Protein AF-A0A1I4BGS2-F1 (afdb_monomer)

Secondary structure (DSSP, 8-state):
---THHHHHHHHHHHHHHHHHHHHHHHHHHHHHHHHHHHTTS-TT---HHHHHHHHHHHHHHHHHHHHHHHHHHHHHHHHHHHHHHHHHHHHHHHHHHHTT---

pLDDT: mean 74.97, std 9.14, range [45.62, 84.62]

Mean predicted aligned error: 12.63 Å

Foldseek 3Di:
DPDPPVVVVLVVLVVVLVCLVVVLVVVLVVVLVVLCVVVVPDDPPDPDPVNVVVSVVSSVVSVVVSVVVSVVSVVVSVVVVVVVVVVVVVVVVVVVVVVVPDDD

Structure (mmCIF, N/CA/C/O backbone):
data_AF-A0A1I4BGS2-F1
#
_entry.id   AF-A0A1I4BGS2-F1
#
loop_
_atom_site.group_PDB
_atom_site.id
_atom_site.type_symbol
_atom_site.label_atom_id
_atom_site.label_alt_id
_atom_site.label_comp_id
_atom_site.label_asym_id
_atom_site.label_entity_id
_atom_site.label_seq_id
_atom_site.pdbx_PDB_ins_code
_atom_site.Cartn_x
_atom_site.Cartn_y
_atom_site.Cartn_z
_atom_site.occupancy
_atom_site.B_iso_or_equiv
_atom_site.auth_seq_id
_atom_site.auth_comp_id
_atom_site.auth_asym_id
_atom_site.auth_atom_id
_atom_site.pdbx_PDB_model_num
ATOM 1 N N . MET A 1 1 ? 9.453 -3.351 -36.111 1.00 45.62 1 MET A N 1
ATOM 2 C CA . MET A 1 1 ? 9.619 -2.085 -35.367 1.00 45.62 1 MET A CA 1
ATOM 3 C C . MET A 1 1 ? 9.330 -2.408 -33.911 1.00 45.62 1 MET A C 1
ATOM 5 O O . MET A 1 1 ? 8.213 -2.824 -33.654 1.00 45.62 1 MET A O 1
ATOM 9 N N . PRO A 1 2 ? 10.311 -2.389 -32.996 1.00 45.91 2 PRO A N 1
ATOM 10 C CA . PRO A 1 2 ? 10.019 -2.557 -31.576 1.00 45.91 2 PRO A CA 1
ATOM 11 C C . PRO A 1 2 ? 9.338 -1.281 -31.063 1.00 45.91 2 PRO A C 1
ATOM 13 O O . PRO A 1 2 ? 9.930 -0.202 -31.100 1.00 45.91 2 PRO A O 1
ATOM 16 N N . ASP A 1 3 ? 8.076 -1.400 -30.658 1.00 53.19 3 ASP A N 1
ATOM 17 C CA . ASP A 1 3 ? 7.262 -0.286 -30.182 1.00 53.19 3 ASP A CA 1
ATOM 18 C C . ASP A 1 3 ? 7.798 0.224 -28.837 1.00 53.19 3 ASP A C 1
ATOM 20 O O . ASP A 1 3 ? 7.823 -0.487 -27.835 1.00 53.19 3 ASP A O 1
ATOM 24 N N . GLY A 1 4 ? 8.221 1.492 -28.790 1.00 57.34 4 GLY A N 1
ATOM 25 C CA . GLY A 1 4 ? 8.721 2.172 -27.582 1.00 57.34 4 GLY A CA 1
ATOM 26 C C . GLY A 1 4 ? 7.668 2.396 -26.482 1.00 57.34 4 GLY A C 1
ATOM 27 O O . GLY A 1 4 ? 7.834 3.264 -25.622 1.00 57.34 4 GLY A O 1
ATOM 28 N N . THR A 1 5 ? 6.556 1.664 -26.522 1.00 59.34 5 THR A N 1
ATOM 29 C CA . THR A 1 5 ? 5.471 1.694 -25.540 1.00 59.34 5 THR A CA 1
ATOM 30 C C . THR A 1 5 ? 5.845 0.962 -24.254 1.00 59.34 5 THR A C 1
ATOM 32 O O . THR A 1 5 ? 5.512 1.457 -23.177 1.00 59.34 5 THR A O 1
ATOM 35 N N . ASP A 1 6 ? 6.603 -0.137 -24.335 1.00 63.00 6 ASP A N 1
ATOM 36 C CA . ASP A 1 6 ? 6.929 -0.975 -23.169 1.00 63.00 6 ASP A CA 1
ATOM 37 C C . ASP A 1 6 ? 7.734 -0.221 -22.100 1.00 63.00 6 ASP A C 1
ATOM 39 O O . ASP A 1 6 ? 7.392 -0.251 -20.919 1.00 63.00 6 ASP A O 1
ATOM 43 N N . SER A 1 7 ? 8.732 0.568 -22.507 1.00 65.19 7 SER A N 1
ATOM 44 C CA . SER A 1 7 ? 9.588 1.310 -21.569 1.00 65.19 7 SER A CA 1
ATOM 45 C C . SER A 1 7 ? 8.851 2.438 -20.835 1.00 65.19 7 SER A C 1
ATOM 47 O O . SER A 1 7 ? 9.203 2.787 -19.705 1.00 65.19 7 SER A O 1
ATOM 49 N N . ARG A 1 8 ? 7.826 3.037 -21.464 1.00 73.94 8 ARG A N 1
ATOM 50 C CA . ARG A 1 8 ? 6.994 4.064 -20.813 1.00 73.94 8 ARG A CA 1
ATOM 51 C C . ARG A 1 8 ? 6.028 3.437 -19.822 1.00 73.94 8 ARG A C 1
ATOM 53 O O . ARG A 1 8 ? 5.878 3.979 -18.729 1.00 73.94 8 ARG A O 1
ATOM 60 N N . PHE A 1 9 ? 5.434 2.298 -20.172 1.00 71.94 9 PHE A N 1
ATOM 61 C CA . PHE A 1 9 ? 4.598 1.538 -19.249 1.00 71.94 9 PHE A CA 1
ATOM 62 C C . PHE A 1 9 ? 5.383 1.097 -18.013 1.00 71.94 9 PHE A C 1
ATOM 64 O O . PHE A 1 9 ? 4.900 1.326 -16.910 1.00 71.94 9 PHE A O 1
ATOM 71 N N . ASP A 1 10 ? 6.609 0.592 -18.165 1.00 71.50 10 ASP A N 1
ATOM 72 C CA . ASP A 1 10 ? 7.447 0.190 -17.025 1.00 71.50 10 ASP A CA 1
ATOM 73 C C . ASP A 1 10 ? 7.751 1.369 -16.082 1.00 71.50 10 ASP A C 1
ATOM 75 O O . ASP A 1 10 ? 7.633 1.246 -14.862 1.00 71.50 10 ASP A O 1
ATOM 79 N N . ARG A 1 11 ? 8.066 2.552 -16.631 1.00 76.31 11 ARG A N 1
ATOM 80 C CA . ARG A 1 11 ? 8.268 3.771 -15.826 1.00 76.31 11 ARG A CA 1
ATOM 81 C C . ARG A 1 11 ? 7.002 4.225 -15.112 1.00 76.31 11 ARG A C 1
ATOM 83 O O . ARG A 1 11 ? 7.079 4.595 -13.945 1.00 76.31 11 ARG A O 1
ATOM 90 N N . ILE A 1 12 ? 5.858 4.208 -15.794 1.00 82.81 12 ILE A N 1
ATOM 91 C CA . ILE A 1 12 ? 4.565 4.575 -15.200 1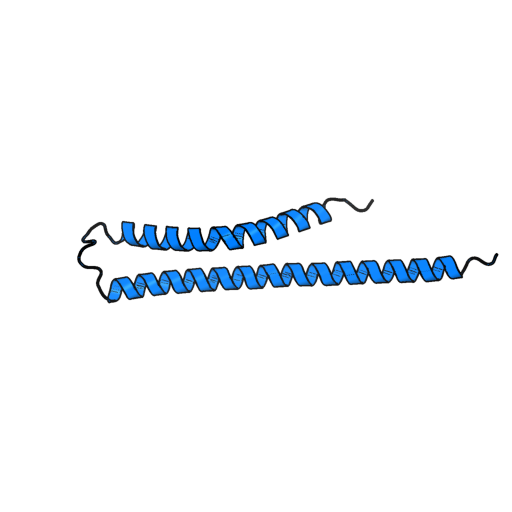.00 82.81 12 ILE A CA 1
ATOM 92 C C . ILE A 1 12 ? 4.213 3.601 -14.078 1.00 82.81 12 ILE A C 1
ATOM 94 O O . ILE A 1 12 ? 3.732 4.024 -13.034 1.00 82.81 12 ILE A O 1
ATOM 98 N N . TRP A 1 13 ? 4.492 2.314 -14.261 1.00 75.81 13 TRP A N 1
ATOM 99 C CA . TRP A 1 13 ? 4.183 1.281 -13.284 1.00 75.81 13 TRP A CA 1
ATOM 100 C C . TRP A 1 13 ? 5.077 1.372 -12.042 1.00 75.81 13 TRP A C 1
ATOM 102 O O . TRP A 1 13 ? 4.595 1.279 -10.912 1.00 75.81 13 TRP A O 1
ATOM 112 N N . LEU A 1 14 ? 6.371 1.645 -12.230 1.00 78.12 14 LEU A N 1
ATOM 113 C CA . LEU A 1 14 ? 7.297 1.918 -11.130 1.00 78.12 14 LEU A CA 1
ATOM 114 C C . LEU A 1 14 ? 6.889 3.185 -10.362 1.00 78.12 14 LEU A C 1
ATOM 116 O O . LEU A 1 14 ? 6.868 3.183 -9.132 1.00 78.12 14 LEU A O 1
ATOM 120 N N . LEU A 1 15 ? 6.499 4.243 -11.084 1.00 80.50 15 LEU A N 1
ATOM 121 C CA . LEU A 1 15 ? 5.994 5.477 -10.486 1.00 80.50 15 LEU A CA 1
ATOM 122 C C . LEU A 1 15 ? 4.697 5.222 -9.713 1.00 80.50 15 LEU A C 1
ATOM 124 O O . LEU A 1 15 ? 4.572 5.664 -8.580 1.00 80.50 15 LEU A O 1
ATOM 128 N N . ALA A 1 16 ? 3.761 4.464 -10.286 1.00 80.06 16 ALA A N 1
ATOM 129 C CA . ALA A 1 16 ? 2.516 4.079 -9.635 1.00 80.06 16 ALA A CA 1
ATOM 130 C C . ALA A 1 16 ? 2.777 3.265 -8.364 1.00 80.06 16 ALA A C 1
ATOM 132 O O . ALA A 1 16 ? 2.117 3.494 -7.359 1.00 80.06 16 ALA A O 1
ATOM 133 N N . THR A 1 17 ? 3.779 2.382 -8.370 1.00 78.06 17 THR A N 1
ATOM 134 C CA . THR A 1 17 ? 4.189 1.623 -7.179 1.00 78.06 17 THR A CA 1
ATOM 135 C C . THR A 1 17 ? 4.744 2.548 -6.097 1.00 78.06 17 THR A C 1
ATOM 137 O O . THR A 1 17 ? 4.335 2.448 -4.944 1.00 78.06 17 THR A O 1
ATOM 140 N N . GLY A 1 18 ? 5.629 3.486 -6.456 1.00 78.75 18 GLY A N 1
ATOM 141 C CA . GLY A 1 18 ? 6.183 4.463 -5.514 1.00 78.75 18 GLY A CA 1
ATOM 142 C C . GLY A 1 18 ? 5.138 5.447 -4.977 1.00 78.75 18 GLY A C 1
ATOM 143 O O . GLY A 1 18 ? 5.123 5.754 -3.790 1.00 78.75 18 GLY A O 1
ATOM 144 N N . VAL A 1 19 ? 4.215 5.898 -5.825 1.00 82.50 19 VAL A N 1
ATOM 145 C CA . VAL A 1 19 ? 3.089 6.752 -5.426 1.00 82.50 19 VAL A CA 1
ATOM 146 C C . VAL A 1 19 ? 2.148 5.988 -4.503 1.00 82.50 19 VAL A C 1
ATOM 148 O O . VAL A 1 19 ? 1.780 6.504 -3.452 1.00 82.50 19 VAL A O 1
ATOM 151 N N . LEU A 1 20 ? 1.800 4.745 -4.846 1.00 80.81 20 LEU A N 1
ATOM 152 C CA . LEU A 1 20 ? 0.965 3.894 -4.006 1.00 80.81 20 LEU A CA 1
ATOM 153 C C . LEU A 1 20 ? 1.627 3.650 -2.647 1.00 80.81 20 LEU A C 1
ATOM 155 O O . LEU A 1 20 ? 0.944 3.746 -1.637 1.00 80.81 20 LEU A O 1
ATOM 159 N N . LEU A 1 21 ? 2.944 3.419 -2.613 1.00 79.81 21 LEU A N 1
ATOM 160 C CA . LEU A 1 21 ? 3.720 3.239 -1.383 1.00 79.81 21 LEU A CA 1
ATOM 161 C C . LEU A 1 21 ? 3.557 4.421 -0.409 1.00 79.81 21 LEU A C 1
ATOM 163 O O . LEU A 1 21 ? 3.440 4.208 0.793 1.00 79.81 21 LEU A O 1
ATOM 167 N N . VAL A 1 22 ? 3.542 5.653 -0.927 1.00 76.62 22 VAL A N 1
ATOM 168 C CA . VAL A 1 22 ? 3.466 6.884 -0.120 1.00 76.62 22 VAL A CA 1
ATOM 169 C C . VAL A 1 22 ? 2.025 7.283 0.202 1.00 76.62 22 VAL A C 1
ATOM 171 O O . VAL A 1 22 ? 1.748 7.743 1.308 1.00 76.62 22 VAL A O 1
ATOM 174 N N . ILE A 1 23 ? 1.098 7.116 -0.744 1.00 81.38 23 ILE A N 1
ATOM 175 C CA . ILE A 1 23 ? -0.300 7.539 -0.578 1.00 81.38 23 ILE A CA 1
ATOM 176 C C . ILE A 1 23 ? -1.066 6.596 0.345 1.00 81.38 23 ILE A C 1
ATOM 178 O O . ILE A 1 23 ? -1.916 7.056 1.100 1.00 81.38 23 ILE A O 1
ATOM 182 N N . MET A 1 24 ? -0.786 5.295 0.320 1.00 77.94 24 MET A N 1
ATOM 183 C CA . MET A 1 24 ? -1.547 4.335 1.121 1.00 77.94 24 MET A CA 1
ATOM 184 C C . MET A 1 24 ? -1.493 4.570 2.631 1.00 77.94 24 MET A C 1
ATOM 186 O O . MET A 1 24 ? -2.560 4.552 3.227 1.00 77.94 24 MET A O 1
ATOM 190 N N . PRO A 1 25 ? -0.344 4.872 3.263 1.00 76.12 25 PRO A N 1
ATOM 191 C CA . PRO A 1 25 ? -0.311 5.266 4.672 1.00 76.12 25 PRO A CA 1
ATOM 192 C C . PRO A 1 25 ? -1.267 6.426 4.987 1.00 76.12 25 PRO A C 1
ATOM 194 O O . PRO A 1 25 ? -2.037 6.356 5.942 1.00 76.12 25 PRO A O 1
ATOM 197 N N . ALA A 1 26 ? -1.274 7.464 4.145 1.00 79.81 26 ALA A N 1
ATOM 198 C CA . ALA A 1 26 ? -2.187 8.596 4.289 1.00 79.81 26 ALA A CA 1
ATOM 199 C C . ALA A 1 26 ? -3.653 8.189 4.058 1.00 79.81 26 ALA A C 1
ATOM 201 O O . ALA A 1 26 ? -4.542 8.680 4.750 1.00 79.81 26 ALA A O 1
ATOM 202 N N . LEU A 1 27 ? -3.905 7.266 3.126 1.00 80.31 27 LEU A N 1
ATOM 203 C CA . LEU A 1 27 ? -5.229 6.715 2.853 1.00 80.31 27 LEU A CA 1
ATOM 204 C C . LEU A 1 27 ? -5.750 5.886 4.034 1.00 80.31 27 LEU A C 1
ATOM 206 O O . LEU A 1 27 ? -6.914 6.015 4.391 1.00 80.31 27 LEU A O 1
ATOM 210 N N . THR A 1 28 ? -4.899 5.081 4.671 1.00 76.94 28 THR A N 1
ATOM 211 C CA . THR A 1 28 ? -5.240 4.301 5.867 1.00 76.94 28 THR A CA 1
ATOM 212 C C . THR A 1 28 ? -5.616 5.222 7.022 1.00 76.94 28 THR A C 1
ATOM 214 O O . THR A 1 28 ? -6.666 5.032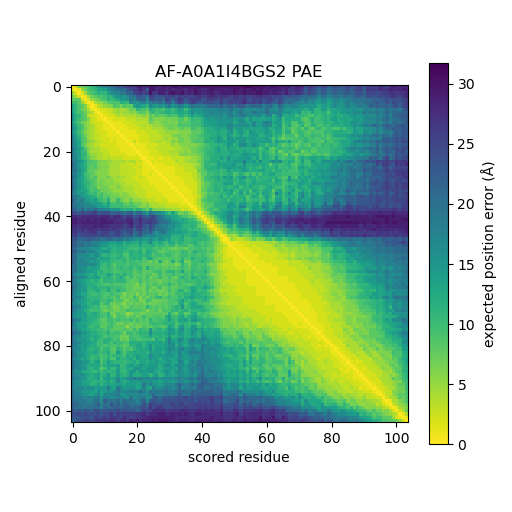 7.628 1.00 76.94 28 THR A O 1
ATOM 217 N N . LEU A 1 29 ? -4.824 6.275 7.266 1.00 77.06 29 LEU A N 1
ATOM 218 C CA . LEU A 1 29 ? -5.146 7.326 8.239 1.00 77.06 29 LEU A CA 1
ATOM 219 C C . LEU A 1 29 ? -6.471 8.023 7.912 1.00 77.06 29 LEU A C 1
ATOM 221 O O . LEU A 1 29 ? -7.290 8.239 8.802 1.00 77.06 29 LEU A O 1
ATOM 225 N N . PHE A 1 30 ? -6.700 8.348 6.640 1.00 81.88 30 PHE A N 1
ATOM 226 C CA . PHE A 1 30 ? -7.938 8.978 6.194 1.00 81.88 30 PHE A CA 1
ATOM 227 C C . PHE A 1 30 ? -9.155 8.070 6.401 1.00 81.88 30 PHE A C 1
ATOM 229 O O . PHE A 1 30 ? -10.179 8.531 6.893 1.00 81.88 30 PHE A O 1
ATOM 236 N N . VAL A 1 31 ? -9.051 6.782 6.066 1.00 79.25 31 VAL A N 1
ATOM 237 C CA . VAL A 1 31 ? -10.124 5.798 6.266 1.00 79.25 31 VAL A CA 1
ATOM 238 C C . VAL A 1 31 ? -10.388 5.587 7.752 1.00 79.25 31 VAL A C 1
ATOM 240 O O . VAL A 1 31 ? -11.543 5.640 8.161 1.00 79.25 31 VAL A O 1
ATOM 243 N N . ALA A 1 32 ? -9.344 5.415 8.565 1.00 78.19 32 ALA A N 1
ATOM 244 C CA . ALA A 1 32 ? -9.481 5.304 10.013 1.00 78.19 32 ALA A CA 1
ATOM 245 C C . ALA A 1 32 ? -10.182 6.541 10.596 1.00 78.19 32 ALA A C 1
ATOM 247 O O . ALA A 1 32 ? -11.122 6.411 11.374 1.00 78.19 32 ALA A O 1
ATOM 248 N N . TYR A 1 33 ? -9.793 7.739 10.153 1.00 76.56 33 TYR A N 1
ATOM 249 C CA . TYR A 1 33 ? -10.423 8.994 10.554 1.00 76.56 33 TYR A CA 1
ATOM 250 C C . TYR A 1 33 ? -11.879 9.116 10.079 1.00 76.56 33 TYR A C 1
ATOM 252 O O . TYR A 1 33 ? -12.739 9.566 10.832 1.00 76.56 33 TYR A O 1
ATOM 260 N N . ALA A 1 34 ? -12.187 8.688 8.853 1.00 80.12 34 ALA A N 1
ATOM 261 C CA . ALA A 1 34 ? -13.543 8.704 8.315 1.00 80.12 34 ALA A CA 1
ATOM 262 C C . ALA A 1 34 ? -14.466 7.728 9.058 1.00 80.12 34 ALA A C 1
ATOM 264 O O . ALA A 1 34 ? -15.589 8.098 9.393 1.00 80.12 34 ALA A O 1
ATOM 265 N N . VAL A 1 35 ? -13.987 6.516 9.363 1.00 74.94 35 VAL A N 1
ATOM 266 C CA . VAL A 1 35 ? -14.696 5.555 10.223 1.00 74.94 35 VAL A CA 1
ATOM 267 C C . VAL A 1 35 ? -14.929 6.175 11.592 1.00 74.94 35 VAL A C 1
ATOM 269 O O . VAL A 1 35 ? -16.055 6.153 12.075 1.00 74.94 35 VAL A O 1
ATOM 272 N N . LEU A 1 36 ? -13.908 6.816 12.168 1.00 73.88 36 LEU A N 1
ATOM 273 C CA . LEU A 1 36 ? -14.042 7.523 13.433 1.00 73.88 36 LEU A CA 1
ATOM 274 C C . LEU A 1 36 ? -15.173 8.557 13.366 1.00 73.88 36 LEU A C 1
ATOM 276 O O . LEU A 1 36 ? -16.066 8.503 14.193 1.00 73.88 36 LEU A O 1
ATOM 280 N N . ILE A 1 37 ? -15.209 9.429 12.354 1.00 75.50 37 ILE A N 1
ATOM 281 C CA . ILE A 1 37 ? -16.272 10.438 12.191 1.00 75.50 37 ILE A CA 1
ATOM 282 C C . ILE A 1 37 ? -17.659 9.804 12.045 1.00 75.50 37 ILE A C 1
ATOM 284 O O . ILE A 1 37 ? -18.613 10.270 12.668 1.00 75.50 37 ILE A O 1
ATOM 288 N N . VAL A 1 38 ? -17.787 8.771 11.208 1.00 71.50 38 VAL A N 1
ATOM 289 C CA . VAL A 1 38 ? -19.071 8.104 10.944 1.00 71.50 38 VAL A CA 1
ATOM 290 C C . VAL A 1 38 ? -19.614 7.464 12.222 1.00 71.50 38 VAL A C 1
ATOM 292 O O . VAL A 1 38 ? -20.800 7.605 12.523 1.00 71.50 38 VAL A O 1
ATOM 295 N N . THR A 1 39 ? -18.745 6.827 13.004 1.00 68.56 39 THR A N 1
ATOM 296 C CA . THR A 1 39 ? -19.113 6.194 14.274 1.00 68.56 39 THR A CA 1
ATOM 297 C C . THR A 1 39 ? -19.285 7.229 15.402 1.00 68.56 39 THR A C 1
ATOM 299 O O . THR A 1 39 ? -20.110 7.041 16.289 1.00 68.56 39 THR A O 1
ATOM 302 N N . GLN A 1 40 ? -18.598 8.379 15.338 1.00 58.75 40 GLN A N 1
ATOM 303 C CA . GLN A 1 40 ? -18.555 9.419 16.382 1.00 58.75 40 GLN A CA 1
ATOM 304 C C . GLN A 1 40 ? -19.601 10.535 16.285 1.00 58.75 40 GLN A C 1
ATOM 306 O O . GLN A 1 40 ? -19.459 11.562 16.955 1.00 58.75 40 GLN A O 1
ATOM 311 N N . SER A 1 41 ? -20.714 10.351 15.571 1.00 54.81 41 SER A N 1
ATOM 312 C CA . SER A 1 41 ? -21.854 11.268 15.775 1.00 54.81 41 SER A CA 1
ATOM 313 C C . SER A 1 41 ? -22.377 11.267 17.229 1.00 54.81 41 SER A C 1
ATOM 315 O O . SER A 1 41 ? -23.145 12.153 17.601 1.00 54.81 41 SER A O 1
ATOM 317 N N . VAL A 1 42 ? -21.896 10.357 18.093 1.00 49.84 42 VAL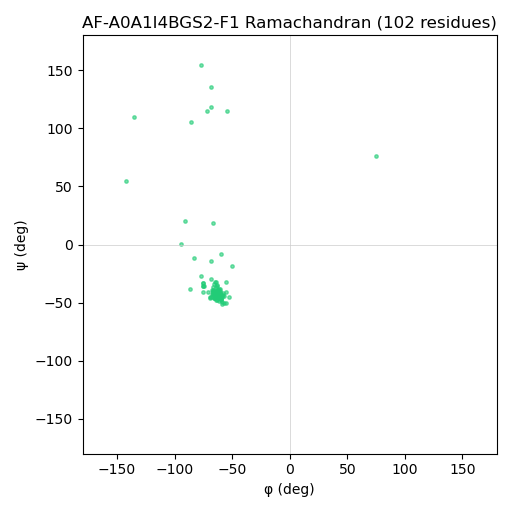 A N 1
ATOM 318 C CA . VAL A 1 42 ? -22.109 10.388 19.543 1.00 49.84 42 VAL A CA 1
ATOM 319 C C . VAL A 1 42 ? -20.791 10.091 20.291 1.00 49.84 42 VAL A C 1
ATOM 321 O O . VAL A 1 42 ? -20.330 8.962 20.318 1.00 49.84 42 VAL A O 1
ATOM 324 N N . ALA A 1 43 ? -20.215 11.102 20.951 1.00 54.41 43 ALA A N 1
ATOM 325 C CA . ALA A 1 43 ? -19.213 10.994 22.031 1.00 54.41 43 ALA A CA 1
ATOM 326 C C . ALA A 1 43 ? -17.744 10.617 21.691 1.00 54.41 43 ALA A C 1
ATOM 328 O O . ALA A 1 43 ? -17.230 9.581 22.107 1.00 54.41 43 ALA A O 1
ATOM 329 N N . LEU A 1 44 ? -16.987 11.582 21.151 1.00 55.66 44 LEU A N 1
ATOM 330 C CA . LEU A 1 44 ? -15.509 11.639 21.232 1.00 55.66 44 LEU A CA 1
ATOM 331 C C . LEU A 1 44 ? -14.940 11.473 22.666 1.00 55.66 44 LEU A C 1
ATOM 333 O O . LEU A 1 44 ? -13.766 11.154 22.829 1.00 55.66 44 LEU A O 1
ATOM 337 N N . GLU A 1 45 ? -15.757 11.668 23.706 1.00 59.00 45 GLU A N 1
ATOM 338 C CA . GLU A 1 45 ? -15.374 11.540 25.121 1.00 59.00 45 GLU A CA 1
ATOM 339 C C . GLU A 1 45 ? -15.410 10.105 25.677 1.00 59.00 45 GLU A C 1
ATOM 341 O O . GLU A 1 45 ? -14.921 9.877 26.785 1.00 59.00 45 GLU A O 1
ATOM 346 N N . ARG A 1 46 ? -15.985 9.125 24.961 1.00 62.25 46 ARG A N 1
ATOM 347 C CA . ARG A 1 46 ? -16.111 7.73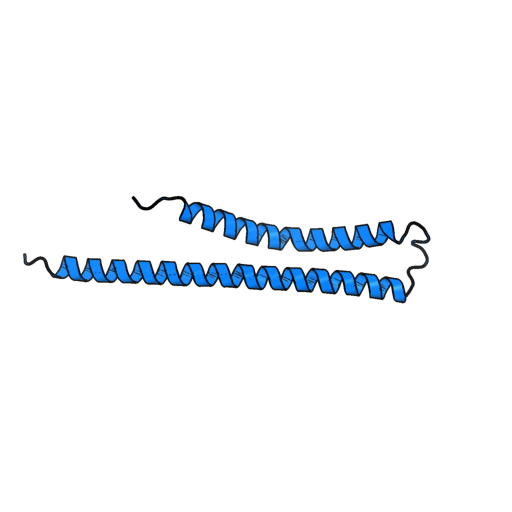8 25.451 1.00 62.25 46 ARG A CA 1
ATOM 348 C C . ARG A 1 46 ? -15.902 6.702 24.347 1.00 62.25 46 ARG A C 1
ATOM 350 O O . ARG A 1 46 ? -16.752 5.834 24.181 1.00 62.25 46 ARG A O 1
ATOM 357 N N . ILE A 1 47 ? -14.770 6.752 23.638 1.00 64.31 47 ILE A N 1
ATOM 358 C CA . ILE A 1 47 ? -14.349 5.597 22.824 1.00 64.31 47 ILE A CA 1
ATOM 359 C C . ILE A 1 47 ? -14.300 4.380 23.748 1.00 64.31 47 ILE A C 1
ATOM 361 O O . ILE A 1 47 ? -13.525 4.333 24.709 1.00 64.31 47 ILE A O 1
ATOM 365 N N . THR A 1 48 ? -15.164 3.411 23.484 1.00 76.00 48 THR A N 1
ATOM 366 C CA . THR A 1 48 ? -15.182 2.164 24.239 1.00 76.00 48 THR A CA 1
ATOM 367 C C . THR A 1 48 ? -14.033 1.266 23.779 1.00 76.00 48 THR A C 1
ATOM 369 O O . THR A 1 48 ? -13.570 1.340 22.641 1.00 76.00 48 THR A O 1
ATOM 372 N N . LEU A 1 49 ? -13.566 0.372 24.656 1.00 78.38 49 LEU A N 1
ATOM 373 C CA . LEU A 1 49 ? -12.530 -0.613 24.308 1.00 78.38 49 LEU A CA 1
ATOM 374 C C . LEU A 1 49 ? -12.924 -1.456 23.079 1.00 78.38 49 LEU A C 1
ATOM 376 O O . LEU A 1 49 ? -12.058 -1.835 22.299 1.00 78.38 49 LEU A O 1
ATOM 380 N N . ALA A 1 50 ? -14.221 -1.717 22.893 1.00 77.62 50 ALA A N 1
ATOM 381 C CA . ALA A 1 50 ? -14.742 -2.461 21.751 1.00 77.62 50 ALA A CA 1
ATOM 382 C C . ALA A 1 50 ? -14.601 -1.687 20.428 1.00 77.62 50 ALA A C 1
ATOM 384 O O . ALA A 1 50 ? -14.115 -2.252 19.453 1.00 77.62 50 ALA A O 1
ATOM 385 N N . GLU A 1 51 ? -14.942 -0.396 20.402 1.00 75.56 51 GLU A N 1
ATOM 386 C CA . GLU A 1 51 ? -14.769 0.457 19.213 1.00 75.56 51 GLU A CA 1
ATOM 387 C C . GLU A 1 51 ? -13.292 0.625 18.839 1.00 75.56 51 GLU A C 1
ATOM 389 O O . GLU A 1 51 ? -12.943 0.620 17.661 1.00 75.56 51 GLU A O 1
ATOM 394 N N . ALA A 1 52 ? -12.402 0.716 19.834 1.00 74.50 52 ALA A N 1
ATOM 395 C CA . ALA A 1 52 ? -10.962 0.751 19.589 1.00 74.50 52 ALA A CA 1
ATOM 396 C C . ALA A 1 52 ? -10.461 -0.544 18.925 1.00 74.50 52 ALA A C 1
ATOM 398 O O . ALA A 1 52 ? -9.629 -0.495 18.019 1.00 74.50 52 ALA A O 1
ATOM 399 N N . VAL A 1 53 ? -10.987 -1.701 19.343 1.00 81.00 53 VAL A N 1
ATOM 400 C CA . VAL A 1 53 ? -10.670 -2.997 18.724 1.00 81.00 53 VAL A CA 1
ATOM 401 C C . VAL A 1 53 ? -11.224 -3.078 17.304 1.00 81.00 53 VAL A C 1
ATOM 403 O O . VAL A 1 53 ? -10.513 -3.532 16.413 1.00 81.00 53 VAL A O 1
ATOM 406 N N . GLU A 1 54 ? -12.453 -2.624 17.062 1.00 79.94 54 GLU A N 1
ATOM 407 C CA . GLU A 1 54 ? -13.039 -2.605 15.718 1.00 79.94 54 GLU A CA 1
ATOM 408 C C . GLU A 1 54 ? -12.209 -1.746 14.757 1.00 79.94 54 GLU A C 1
ATOM 410 O O . GLU A 1 54 ? -11.829 -2.208 13.678 1.00 79.94 54 GLU A O 1
ATOM 415 N N . LEU A 1 55 ? -11.842 -0.534 15.181 1.00 78.25 55 LEU A N 1
ATOM 416 C CA . LEU A 1 55 ? -11.003 0.362 14.393 1.00 78.25 55 LEU A CA 1
ATOM 417 C C . LEU A 1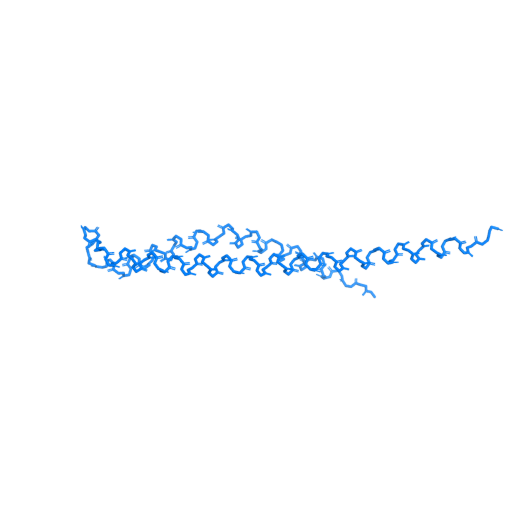 55 ? -9.629 -0.258 14.107 1.00 78.25 55 LEU A C 1
ATOM 419 O O . LEU A 1 55 ? -9.153 -0.211 12.973 1.00 78.25 55 LEU A O 1
ATOM 423 N N . TYR A 1 56 ? -9.030 -0.901 15.112 1.00 76.75 56 TYR A N 1
ATOM 424 C CA . TYR A 1 56 ? -7.760 -1.605 14.964 1.00 76.75 56 TYR A CA 1
ATOM 425 C C . TYR A 1 56 ? -7.851 -2.772 13.971 1.00 76.75 56 TYR A C 1
ATOM 427 O O . TYR A 1 56 ? -6.942 -2.976 13.170 1.00 76.75 56 TYR A O 1
ATOM 435 N N . LEU A 1 57 ? -8.952 -3.530 13.974 1.00 83.81 57 LEU A N 1
ATOM 436 C CA . LEU A 1 57 ? -9.164 -4.622 13.020 1.00 83.81 57 LEU A CA 1
ATOM 437 C C . LEU A 1 57 ? -9.309 -4.108 11.584 1.00 83.81 57 LEU A C 1
ATOM 439 O O . LEU A 1 57 ? -8.754 -4.714 10.664 1.00 83.81 57 LEU A O 1
ATOM 443 N N . VAL A 1 58 ? -10.015 -2.992 11.383 1.00 80.56 58 VAL A N 1
ATOM 444 C CA . VAL A 1 58 ? -10.136 -2.345 10.067 1.00 80.56 58 VAL A CA 1
ATOM 445 C C . VAL A 1 58 ? -8.775 -1.847 9.583 1.00 80.56 58 VAL A C 1
ATOM 447 O O . VAL A 1 58 ? -8.401 -2.101 8.437 1.00 80.56 58 VAL A O 1
ATOM 450 N N . GLU A 1 59 ? -8.009 -1.192 10.454 1.00 78.25 59 GLU A N 1
ATOM 451 C CA . GLU A 1 59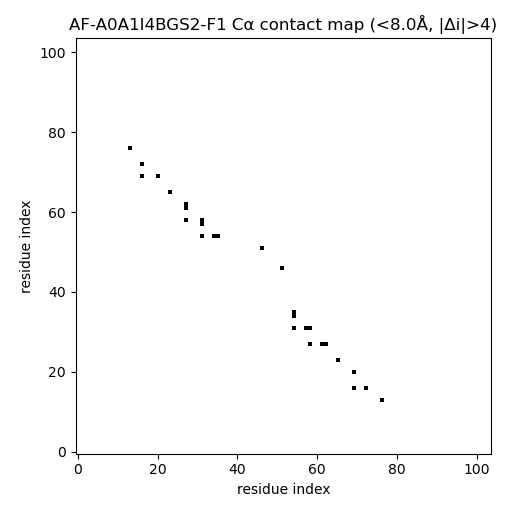 ? -6.657 -0.728 10.144 1.00 78.25 59 GLU A CA 1
ATOM 452 C C . GLU A 1 59 ? -5.731 -1.897 9.790 1.00 78.25 59 GLU A C 1
ATOM 454 O O . GLU A 1 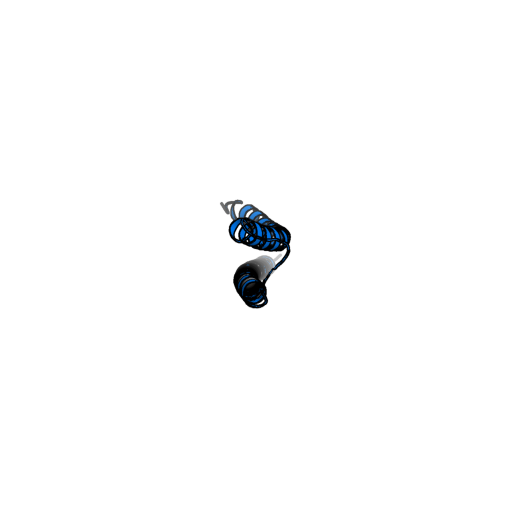59 ? -5.043 -1.857 8.769 1.00 78.25 59 GLU A O 1
ATOM 459 N N . LEU A 1 60 ? -5.765 -2.976 10.575 1.00 80.12 60 LEU A N 1
ATOM 460 C CA . LEU A 1 60 ? -4.969 -4.175 10.335 1.00 80.12 60 LEU A CA 1
ATOM 461 C C . LEU A 1 60 ? -5.323 -4.828 8.993 1.00 80.12 60 LEU A C 1
ATOM 463 O O . LEU A 1 60 ? -4.429 -5.219 8.241 1.00 80.12 60 LEU A O 1
ATOM 467 N N . ALA A 1 61 ? -6.613 -4.914 8.661 1.00 80.62 61 ALA A N 1
ATOM 468 C CA . ALA A 1 61 ? -7.072 -5.440 7.380 1.00 80.62 61 ALA A CA 1
ATOM 469 C C . ALA A 1 61 ? -6.616 -4.556 6.207 1.00 80.62 61 ALA A C 1
ATOM 471 O O . ALA A 1 61 ? -6.103 -5.073 5.211 1.00 80.62 61 ALA A O 1
ATOM 472 N N . ALA A 1 62 ? -6.740 -3.232 6.331 1.00 78.06 62 ALA A N 1
ATOM 473 C CA . ALA A 1 62 ? -6.261 -2.285 5.328 1.00 78.06 62 ALA A CA 1
ATOM 474 C C . ALA A 1 62 ? -4.740 -2.397 5.133 1.00 78.06 62 ALA A C 1
ATOM 476 O O . ALA A 1 62 ? -4.262 -2.481 3.999 1.00 78.06 62 ALA A O 1
ATOM 477 N N . PHE A 1 63 ? -3.985 -2.486 6.229 1.00 78.69 63 PHE A N 1
ATOM 478 C CA . PHE A 1 63 ? -2.533 -2.633 6.207 1.00 78.69 63 PHE A CA 1
ATOM 479 C C . PHE A 1 63 ? -2.092 -3.958 5.573 1.00 78.69 63 PHE A C 1
ATOM 481 O O . PHE A 1 63 ? -1.154 -3.988 4.771 1.00 78.69 63 PHE A O 1
ATOM 488 N N . ALA A 1 64 ? -2.784 -5.057 5.882 1.00 83.56 64 ALA A N 1
ATOM 489 C CA . ALA A 1 64 ? -2.518 -6.368 5.298 1.00 83.56 64 ALA A CA 1
ATOM 490 C C . ALA A 1 64 ? -2.800 -6.387 3.789 1.00 83.56 64 ALA A C 1
ATOM 492 O O . ALA A 1 64 ? -1.961 -6.850 3.013 1.00 83.56 64 ALA A O 1
ATOM 493 N N . LEU A 1 65 ? -3.943 -5.840 3.361 1.00 82.31 65 LEU A N 1
ATOM 494 C CA . LEU A 1 65 ? -4.288 -5.715 1.943 1.00 82.31 65 LEU A CA 1
ATOM 495 C C . LEU A 1 65 ? -3.255 -4.867 1.204 1.00 82.31 65 LEU A C 1
ATOM 497 O O . LEU A 1 65 ? -2.753 -5.279 0.159 1.00 82.31 65 LEU A O 1
ATOM 501 N N . PHE A 1 66 ? -2.882 -3.721 1.768 1.00 78.56 66 PHE A N 1
ATOM 502 C CA . PHE A 1 66 ? -1.855 -2.856 1.204 1.00 78.56 66 PHE A CA 1
ATOM 503 C C . PHE A 1 66 ? -0.507 -3.568 1.051 1.00 78.56 66 PHE A C 1
ATOM 505 O O . PHE A 1 66 ? 0.080 -3.569 -0.033 1.00 78.56 66 PHE A O 1
ATOM 512 N N . SER A 1 67 ? -0.045 -4.225 2.115 1.00 79.19 67 SER A N 1
ATOM 513 C CA . SER A 1 67 ? 1.212 -4.978 2.114 1.00 79.19 67 SER A CA 1
ATOM 514 C C . SER A 1 67 ? 1.190 -6.102 1.078 1.00 79.19 67 SER A C 1
ATOM 516 O O . SER A 1 67 ? 2.171 -6.312 0.364 1.00 79.19 67 SER A O 1
ATOM 518 N N . TYR A 1 68 ? 0.054 -6.791 0.937 1.00 83.94 68 TYR A N 1
ATOM 519 C CA . TYR A 1 68 ? -0.136 -7.814 -0.087 1.00 83.94 68 TYR A CA 1
ATOM 520 C C . TYR A 1 68 ? -0.062 -7.234 -1.502 1.00 83.94 68 TYR A C 1
ATOM 522 O O . TYR A 1 68 ? 0.613 -7.805 -2.364 1.00 83.94 68 TYR A O 1
ATOM 530 N N . PHE A 1 69 ? -0.711 -6.091 -1.748 1.00 81.56 69 PHE A N 1
ATOM 531 C CA . PHE A 1 69 ? -0.609 -5.401 -3.028 1.00 81.56 69 PHE A CA 1
ATOM 532 C C . PHE A 1 69 ? 0.843 -5.039 -3.324 1.00 81.56 69 PHE A C 1
ATOM 534 O O . PHE A 1 69 ? 1.340 -5.431 -4.375 1.00 81.56 69 PHE A O 1
ATOM 541 N N . LEU A 1 70 ? 1.559 -4.389 -2.406 1.00 81.44 70 LEU A N 1
ATOM 542 C CA . LEU A 1 70 ? 2.971 -4.050 -2.610 1.00 81.44 70 LEU A CA 1
ATOM 543 C C . LEU A 1 70 ? 3.841 -5.272 -2.885 1.00 81.44 70 LEU A C 1
ATOM 545 O O . LEU A 1 70 ? 4.670 -5.236 -3.795 1.00 81.44 70 LEU A O 1
ATOM 549 N N . TYR A 1 71 ? 3.641 -6.359 -2.140 1.00 83.00 71 TYR A N 1
ATOM 550 C CA . TYR A 1 71 ? 4.333 -7.617 -2.390 1.00 83.00 71 TYR A CA 1
ATOM 551 C C . TYR A 1 71 ? 4.076 -8.109 -3.818 1.00 83.00 71 TYR A C 1
ATOM 553 O O . TYR A 1 71 ? 5.021 -8.381 -4.560 1.00 83.00 71 TYR A O 1
ATOM 561 N N . ARG A 1 72 ? 2.804 -8.159 -4.235 1.00 82.94 72 ARG A N 1
ATOM 562 C CA . ARG A 1 72 ? 2.398 -8.556 -5.589 1.00 82.94 72 ARG A CA 1
ATOM 563 C C . ARG A 1 72 ? 3.016 -7.638 -6.643 1.00 82.94 72 ARG A C 1
ATOM 565 O O . ARG A 1 72 ? 3.530 -8.140 -7.643 1.00 82.94 72 ARG A O 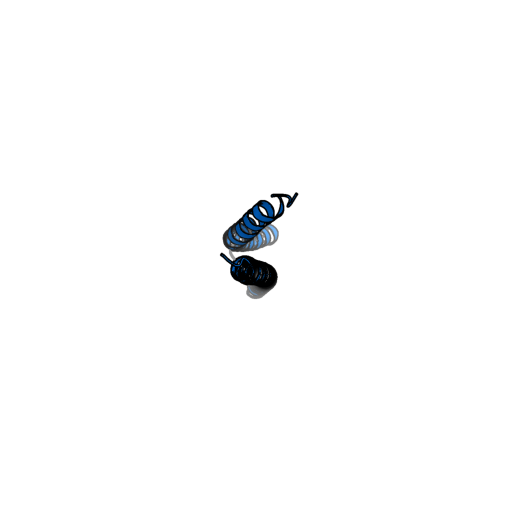1
ATOM 572 N N . LEU A 1 73 ? 2.973 -6.323 -6.412 1.00 82.06 73 LEU A N 1
ATOM 573 C CA . LEU A 1 73 ? 3.475 -5.328 -7.349 1.00 82.06 73 LEU A CA 1
ATOM 574 C C . LEU A 1 73 ? 4.995 -5.502 -7.527 1.00 82.06 73 LEU A C 1
ATOM 576 O O . LEU A 1 73 ? 5.497 -5.631 -8.640 1.00 82.06 73 LEU A O 1
ATOM 580 N N . THR A 1 74 ? 5.716 -5.625 -6.416 1.00 82.31 74 THR A N 1
ATOM 581 C CA . THR A 1 74 ? 7.172 -5.816 -6.387 1.00 82.31 74 THR A CA 1
ATOM 582 C C . THR A 1 74 ? 7.587 -7.099 -7.101 1.00 82.31 74 THR A C 1
ATOM 584 O O . THR A 1 74 ? 8.493 -7.082 -7.933 1.00 82.31 74 THR A O 1
ATOM 587 N N . ARG A 1 75 ? 6.891 -8.214 -6.841 1.00 83.75 75 ARG A N 1
ATOM 588 C CA . ARG A 1 75 ? 7.158 -9.500 -7.504 1.00 83.75 75 ARG A CA 1
ATOM 589 C C . ARG A 1 75 ? 6.962 -9.423 -9.014 1.00 83.75 75 ARG A C 1
ATOM 591 O O . ARG A 1 75 ? 7.734 -10.031 -9.748 1.00 83.75 75 ARG A O 1
ATOM 598 N N . TYR A 1 76 ? 5.954 -8.682 -9.470 1.00 81.38 76 TYR A N 1
ATOM 599 C CA . TYR A 1 76 ? 5.719 -8.471 -10.896 1.00 81.38 76 TYR A CA 1
ATOM 600 C C . TYR A 1 76 ? 6.839 -7.641 -11.543 1.00 81.38 76 TYR A C 1
ATOM 602 O O . TYR A 1 76 ? 7.324 -8.006 -12.613 1.00 81.38 76 TYR A O 1
ATOM 610 N N . THR A 1 77 ? 7.306 -6.583 -10.870 1.00 79.00 77 THR A N 1
ATOM 611 C CA . THR A 1 77 ? 8.428 -5.754 -11.342 1.00 79.00 77 THR A CA 1
ATOM 612 C C . THR A 1 77 ? 9.722 -6.554 -11.469 1.00 79.00 77 THR A C 1
ATOM 614 O O . THR A 1 77 ? 10.364 -6.497 -12.515 1.00 79.00 77 THR A O 1
ATOM 617 N N . ILE A 1 78 ? 10.084 -7.330 -10.441 1.00 81.38 78 ILE A N 1
ATOM 618 C CA . ILE A 1 78 ? 11.311 -8.145 -10.444 1.00 81.38 78 ILE A CA 1
ATOM 619 C C . ILE A 1 78 ? 11.279 -9.146 -11.601 1.00 81.38 78 ILE A C 1
ATOM 621 O O . ILE A 1 78 ? 12.223 -9.231 -12.379 1.00 81.38 78 ILE A O 1
ATOM 625 N N . HIS A 1 79 ? 10.158 -9.849 -11.774 1.00 79.94 79 HIS A N 1
ATOM 626 C CA . HIS A 1 79 ? 10.056 -10.870 -12.812 1.00 79.94 79 HIS A CA 1
ATOM 627 C C . HIS A 1 79 ? 10.146 -10.287 -14.231 1.00 79.94 79 HIS A C 1
ATOM 629 O O . HIS A 1 79 ? 10.694 -10.917 -15.132 1.00 79.94 79 HIS A O 1
ATOM 635 N N . ARG A 1 80 ? 9.654 -9.057 -14.441 1.00 75.88 80 ARG A N 1
ATOM 636 C CA . ARG A 1 80 ? 9.848 -8.344 -15.713 1.00 75.88 80 ARG A CA 1
ATOM 637 C C . ARG A 1 80 ? 11.307 -7.954 -15.952 1.00 75.88 80 ARG A C 1
ATOM 639 O O . ARG A 1 80 ? 11.763 -8.053 -17.089 1.00 75.88 80 ARG A O 1
ATOM 646 N N . GLN A 1 81 ? 12.027 -7.524 -14.917 1.00 78.38 81 GLN A N 1
ATOM 647 C CA . GLN A 1 81 ? 13.443 -7.157 -15.034 1.00 78.38 81 GLN A CA 1
ATOM 648 C C . GLN A 1 81 ? 14.311 -8.365 -15.411 1.00 78.38 81 GLN A C 1
ATOM 650 O O . GLN A 1 81 ? 15.112 -8.262 -16.337 1.00 78.38 81 GLN A O 1
ATOM 655 N N . GLU A 1 82 ? 14.079 -9.524 -14.788 1.00 81.62 82 GLU A N 1
ATOM 656 C CA . GLU A 1 82 ? 14.791 -10.775 -15.100 1.00 81.62 82 GLU A CA 1
ATOM 657 C C . GLU A 1 82 ? 14.631 -11.185 -16.577 1.00 81.62 82 GLU A C 1
ATOM 659 O O . GLU A 1 82 ? 15.597 -11.581 -17.237 1.00 81.62 82 GLU A O 1
ATOM 664 N N . MET A 1 83 ? 13.422 -11.048 -17.136 1.00 77.56 83 MET A N 1
ATOM 665 C CA . MET A 1 83 ? 13.175 -11.351 -18.553 1.00 77.56 83 MET A CA 1
ATOM 666 C C . MET A 1 83 ? 13.901 -10.378 -19.490 1.00 77.56 83 MET A C 1
ATOM 668 O O . MET A 1 83 ? 14.440 -10.801 -20.515 1.00 77.56 83 MET A O 1
ATOM 672 N N . GLN A 1 84 ? 13.941 -9.086 -19.148 1.00 77.81 84 GLN A N 1
ATOM 673 C CA . GLN A 1 84 ? 14.652 -8.080 -19.944 1.00 77.81 84 GLN A CA 1
ATOM 674 C C . GLN A 1 84 ? 16.171 -8.301 -19.921 1.00 77.81 84 GLN A C 1
ATOM 676 O O . GLN A 1 84 ? 16.811 -8.197 -20.968 1.00 77.81 84 GLN A O 1
ATOM 681 N N . GLU A 1 85 ? 16.748 -8.648 -18.768 1.00 80.69 85 GLU A N 1
ATOM 682 C CA . GLU A 1 85 ? 18.173 -8.984 -18.660 1.00 80.69 85 GLU A CA 1
ATOM 683 C C . GLU A 1 85 ? 18.531 -10.24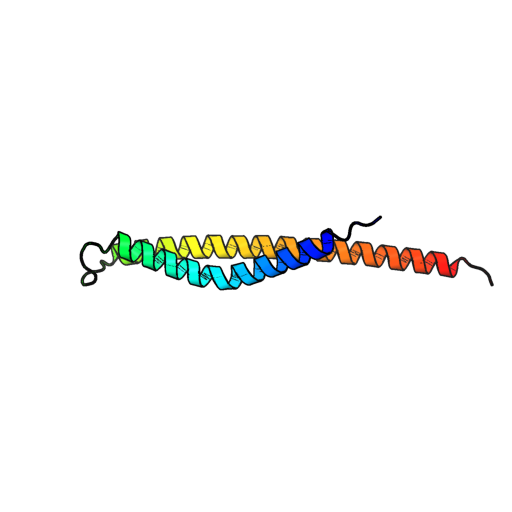0 -19.457 1.00 80.69 85 GLU A C 1
ATOM 685 O O . GLU A 1 85 ? 19.529 -10.252 -20.178 1.00 80.69 85 GLU A O 1
ATOM 690 N N . THR A 1 86 ? 17.692 -11.275 -19.395 1.00 82.81 86 THR A N 1
ATOM 691 C CA . THR A 1 86 ? 17.916 -12.522 -20.140 1.00 82.81 86 THR A CA 1
ATOM 692 C C . THR A 1 86 ? 17.894 -12.271 -21.651 1.00 82.81 86 THR A C 1
ATOM 694 O O . THR A 1 86 ? 18.835 -12.643 -22.353 1.00 82.81 86 THR A O 1
ATOM 697 N N . ALA A 1 87 ? 16.887 -11.543 -22.145 1.00 79.38 87 ALA A N 1
ATOM 698 C CA . ALA A 1 87 ? 16.771 -11.190 -23.560 1.00 79.38 87 ALA A CA 1
ATOM 699 C C . ALA A 1 87 ? 17.916 -10.284 -24.049 1.00 79.38 87 ALA A C 1
ATOM 701 O O . ALA A 1 87 ? 18.319 -10.354 -25.211 1.00 79.38 87 ALA A O 1
ATOM 702 N N . ARG A 1 88 ? 18.453 -9.418 -23.180 1.00 82.25 88 ARG A N 1
ATOM 703 C CA . ARG A 1 88 ? 19.629 -8.599 -23.497 1.00 82.25 88 ARG A CA 1
ATOM 704 C C . ARG A 1 88 ? 20.892 -9.456 -23.618 1.00 82.25 88 ARG A C 1
ATOM 706 O O . ARG A 1 88 ? 21.621 -9.311 -24.596 1.00 82.25 88 ARG A O 1
ATOM 713 N N . ASN A 1 89 ? 21.114 -10.365 -22.671 1.00 84.62 89 ASN A N 1
ATOM 714 C CA . ASN A 1 89 ? 22.280 -11.249 -22.655 1.00 84.62 89 ASN A CA 1
ATOM 715 C C . ASN A 1 89 ? 22.315 -12.199 -23.865 1.00 84.62 89 ASN A C 1
ATOM 717 O O . ASN A 1 89 ? 23.390 -12.482 -24.391 1.00 84.62 89 ASN A O 1
ATOM 721 N N . GLU A 1 90 ? 21.160 -12.679 -24.334 1.00 84.38 90 GLU A N 1
ATOM 722 C CA . GLU A 1 90 ? 21.073 -13.501 -25.551 1.00 84.38 90 GLU A CA 1
ATOM 723 C C . GLU A 1 90 ? 21.498 -12.722 -26.802 1.00 84.38 90 GLU A C 1
ATOM 725 O O . GLU A 1 90 ? 22.332 -13.203 -27.569 1.00 84.38 90 GLU A O 1
ATOM 730 N N . ARG A 1 91 ? 21.029 -11.478 -26.960 1.00 83.00 91 ARG A N 1
ATOM 731 C CA . ARG A 1 91 ? 21.416 -10.615 -28.091 1.00 83.00 91 ARG A CA 1
ATOM 732 C C . ARG A 1 91 ? 22.913 -10.309 -28.111 1.00 83.00 91 ARG A C 1
ATOM 734 O O . ARG A 1 91 ? 23.520 -10.303 -29.179 1.00 83.00 91 ARG A O 1
ATOM 741 N N . GLU A 1 92 ? 23.515 -10.075 -26.945 1.00 81.38 92 GLU A N 1
ATOM 742 C CA . GLU A 1 92 ? 24.958 -9.819 -26.822 1.00 81.38 92 GLU A CA 1
ATOM 743 C C . GLU A 1 92 ? 25.793 -11.060 -27.202 1.00 81.38 92 GLU A C 1
ATOM 745 O O . GLU A 1 92 ? 26.854 -10.933 -27.825 1.00 81.38 92 GLU A O 1
ATOM 750 N N . ARG A 1 93 ? 25.298 -12.274 -26.913 1.00 83.62 93 ARG A N 1
ATOM 751 C CA . ARG A 1 93 ? 25.936 -13.534 -27.337 1.00 83.62 93 ARG A CA 1
ATOM 752 C C . ARG A 1 93 ? 25.839 -13.754 -28.844 1.00 83.62 93 ARG A C 1
ATOM 754 O O . ARG A 1 93 ? 26.847 -14.085 -29.465 1.00 83.62 93 ARG A O 1
ATOM 761 N N . GLU A 1 94 ? 24.667 -13.528 -29.432 1.00 81.25 94 GLU A N 1
ATOM 762 C CA . GLU A 1 94 ? 24.461 -13.643 -30.882 1.00 81.25 94 GLU A CA 1
ATOM 763 C C . GLU A 1 94 ? 25.339 -12.648 -31.653 1.00 81.25 94 GLU A C 1
ATOM 765 O O . GLU A 1 94 ? 26.008 -13.025 -32.618 1.00 81.25 94 GLU A O 1
ATOM 770 N N . GLN A 1 95 ? 25.426 -11.394 -31.198 1.00 79.06 95 GLN A N 1
ATOM 771 C CA . GLN A 1 95 ? 26.310 -10.390 -31.801 1.00 79.06 95 GLN A CA 1
ATOM 772 C C . GLN A 1 95 ? 27.785 -10.785 -31.721 1.00 79.06 95 GLN A C 1
ATOM 774 O O . GLN A 1 95 ? 28.488 -10.708 -32.727 1.00 79.06 95 GLN A O 1
ATOM 779 N N . SER A 1 96 ? 28.237 -11.269 -30.563 1.00 76.88 96 SER A N 1
ATOM 780 C CA . SER A 1 96 ? 29.626 -11.709 -30.373 1.00 76.88 96 SER A CA 1
ATOM 781 C C . SER A 1 96 ? 29.984 -12.904 -31.269 1.00 76.88 96 SER A C 1
ATOM 783 O O . SER A 1 96 ? 31.102 -12.998 -31.773 1.00 76.88 96 SER A O 1
ATOM 785 N N . GLN A 1 97 ? 29.027 -13.802 -31.516 1.00 78.12 97 GLN A N 1
ATOM 786 C CA . GLN A 1 97 ? 29.210 -14.956 -32.397 1.00 78.12 97 GLN A CA 1
ATOM 787 C C . GLN A 1 97 ? 29.191 -14.570 -33.884 1.00 78.12 97 GLN A C 1
ATOM 789 O O . GLN A 1 97 ? 29.919 -15.156 -34.684 1.00 78.12 97 GLN A O 1
ATOM 794 N N . THR A 1 98 ? 28.405 -13.554 -34.251 1.00 72.19 98 THR A N 1
ATOM 795 C CA . THR A 1 98 ? 28.318 -13.053 -35.632 1.00 72.19 98 THR A CA 1
ATOM 796 C C . THR A 1 98 ? 29.551 -12.227 -36.018 1.00 72.19 98 THR A C 1
ATOM 798 O O . THR A 1 98 ? 30.019 -12.315 -37.152 1.00 72.19 98 THR A O 1
ATOM 801 N N . ASP A 1 99 ? 30.116 -11.461 -35.080 1.00 72.00 99 ASP A N 1
ATOM 802 C CA . ASP A 1 99 ? 31.318 -10.645 -35.309 1.00 72.00 99 ASP A CA 1
ATOM 803 C C . ASP A 1 99 ? 32.599 -11.503 -35.363 1.00 72.00 99 ASP A C 1
ATOM 805 O O . ASP A 1 99 ? 33.484 -11.271 -36.184 1.00 72.00 99 ASP A O 1
ATOM 809 N N . GLY A 1 100 ? 32.653 -12.594 -34.587 1.00 66.12 100 GLY A N 1
ATOM 810 C CA . GLY A 1 100 ? 33.724 -13.595 -34.673 1.00 66.12 100 GLY A CA 1
ATOM 811 C C . GLY A 1 100 ? 33.730 -14.429 -35.966 1.00 66.12 100 GLY A C 1
ATOM 812 O O . GLY A 1 100 ? 34.727 -15.086 -36.259 1.00 66.12 100 GLY A O 1
ATOM 813 N N . ALA A 1 101 ? 32.647 -14.404 -36.751 1.00 62.56 101 ALA A N 1
ATOM 814 C CA . ALA A 1 101 ? 32.498 -15.173 -37.988 1.00 62.56 101 ALA A CA 1
ATOM 815 C C . ALA A 1 101 ? 32.889 -14.400 -39.265 1.00 62.56 101 ALA A C 1
ATOM 817 O O . ALA A 1 101 ? 32.801 -14.965 -40.356 1.00 62.56 101 ALA A O 1
ATOM 818 N N . ARG A 1 102 ? 33.328 -13.133 -39.170 1.00 59.94 102 ARG A N 1
ATOM 819 C CA . ARG A 1 102 ? 33.930 -12.410 -40.306 1.00 59.94 102 ARG A CA 1
ATOM 820 C C . ARG A 1 102 ? 35.432 -12.713 -40.391 1.00 59.94 102 ARG A C 1
ATOM 822 O O . ARG A 1 102 ? 36.193 -12.162 -39.593 1.00 59.94 102 ARG A O 1
ATOM 829 N N . PRO A 1 103 ? 35.898 -13.537 -41.350 1.00 61.59 103 PRO A N 1
ATOM 830 C CA . PRO A 1 103 ? 37.323 -13.626 -41.630 1.00 61.59 103 PRO A CA 1
ATOM 831 C C . PRO A 1 103 ? 37.784 -12.294 -42.244 1.00 61.59 103 PRO A C 1
ATOM 833 O O . PRO A 1 103 ? 37.079 -11.716 -43.074 1.00 61.59 103 PRO A O 1
ATOM 836 N N . ARG A 1 104 ? 38.932 -11.794 -41.773 1.00 63.16 104 ARG A N 1
ATOM 837 C CA . ARG A 1 104 ? 39.621 -10.630 -42.348 1.00 63.16 104 ARG A CA 1
ATOM 838 C C . ARG A 1 104 ? 40.119 -10.909 -43.759 1.00 63.16 104 ARG A C 1
ATOM 840 O O . ARG A 1 104 ? 40.567 -12.053 -43.993 1.00 63.16 104 ARG A O 1
#

Solvent-accessible surface area (backbone atoms only — not comparable to full-atom values): 5966 Å² total; per-residue (Å²): 131,87,70,80,58,59,68,52,51,54,52,51,50,53,47,48,50,55,48,47,66,62,47,45,63,56,47,52,53,49,50,55,50,49,51,48,54,70,68,41,84,66,54,88,89,61,79,44,74,64,57,54,49,52,53,48,51,51,50,51,50,53,51,50,52,49,52,50,50,51,51,53,52,51,54,52,53,52,57,52,49,54,52,52,53,52,58,49,54,51,52,55,50,53,49,54,57,57,62,72,67,61,82,130

Radius of gyration: 24.8 Å; Cα contacts (8 Å, |Δi|>4): 14; chains: 1; bounding box: 62×27×68 Å

Organism: NCBI:txid553466

Sequence (104 aa):
MPDGTDSRFDRIWLLATGVLLVIMPALTLFVAYAVLIVTQSVALERITLAEAVELYLVELAAFALFSYFLYRLTRYTIHRQEMQETARNEREREQSQTDGARPR